Protein AF-A0A5C9CEN5-F1 (afdb_monomer_lite)

pLDDT: mean 84.29, std 12.44, range [40.12, 94.88]

Secondary structure (DSSP, 8-state):
--HHHHHTTS------GGGS-HHHHHHTSS--S--SPP--------------GGGGS--

Foldseek 3Di:
DDPVCVLVVVDDDDDDPVPDDVVCVVVVSDDDPDPDDDDDDDDDDDDDPDDPPVPPPDD

Sequence (59 aa):
MTAAAAVQSLGLALVPPPLVQEEELARGNLRVACAHELSSQHAYDRVRPETDDNAAATQ

Structure (mmCIF, N/CA/C/O backbone):
data_AF-A0A5C9CEN5-F1
#
_entry.id   AF-A0A5C9CEN5-F1
#
loop_
_atom_site.group_PDB
_atom_site.id
_atom_site.type_symbol
_atom_site.label_atom_id
_atom_site.label_alt_id
_atom_site.label_comp_id
_atom_site.label_asym_id
_atom_site.label_entity_id
_atom_site.label_seq_id
_atom_site.pdbx_PDB_ins_code
_atom_site.Cartn_x
_atom_site.Cartn_y
_atom_site.Cartn_z
_atom_site.occupancy
_atom_site.B_iso_or_equiv
_atom_site.auth_seq_id
_atom_site.auth_comp_id
_atom_site.auth_asym_id
_atom_site.auth_atom_id
_atom_site.pdbx_PDB_model_num
ATOM 1 N N . MET A 1 1 ? -6.511 3.239 -6.854 1.00 71.19 1 MET A N 1
ATOM 2 C CA . MET A 1 1 ? -6.596 4.059 -5.623 1.00 71.19 1 MET A CA 1
ATOM 3 C C . MET A 1 1 ? -5.239 3.997 -4.924 1.00 71.19 1 MET A C 1
ATOM 5 O O . MET A 1 1 ? -4.616 2.947 -5.001 1.00 71.19 1 MET A O 1
ATOM 9 N N . THR A 1 2 ? -4.739 5.088 -4.334 1.00 87.88 2 THR A N 1
ATOM 10 C CA . THR A 1 2 ? -3.389 5.162 -3.726 1.00 87.88 2 THR A CA 1
ATOM 11 C C . THR A 1 2 ? -3.460 5.197 -2.197 1.00 87.88 2 THR A C 1
ATOM 13 O O . THR A 1 2 ? -4.503 5.539 -1.641 1.00 87.88 2 THR A O 1
ATOM 16 N N . ALA A 1 3 ? -2.343 4.913 -1.513 1.00 89.31 3 ALA A N 1
ATOM 17 C CA . ALA A 1 3 ? -2.247 5.059 -0.055 1.00 89.31 3 ALA A CA 1
ATOM 18 C C . ALA A 1 3 ? -2.617 6.481 0.410 1.00 89.31 3 ALA A C 1
ATOM 20 O O . ALA A 1 3 ? -3.359 6.641 1.370 1.00 89.31 3 ALA A O 1
ATOM 21 N N . ALA A 1 4 ? -2.174 7.512 -0.320 1.00 91.44 4 ALA A N 1
ATOM 22 C CA . ALA A 1 4 ? -2.479 8.908 -0.003 1.00 91.44 4 ALA A CA 1
ATOM 23 C C . ALA A 1 4 ? -3.984 9.227 -0.070 1.00 91.44 4 ALA A C 1
ATOM 25 O O . ALA A 1 4 ? -4.497 9.961 0.768 1.00 91.44 4 ALA A O 1
ATOM 26 N N . ALA A 1 5 ? -4.710 8.648 -1.032 1.00 91.69 5 ALA A N 1
ATOM 27 C CA . ALA A 1 5 ? -6.163 8.788 -1.094 1.00 91.69 5 ALA A CA 1
ATOM 28 C C . ALA A 1 5 ? -6.855 8.054 0.071 1.00 91.69 5 ALA A C 1
ATOM 30 O O . ALA A 1 5 ? -7.814 8.569 0.640 1.00 91.69 5 ALA A O 1
ATO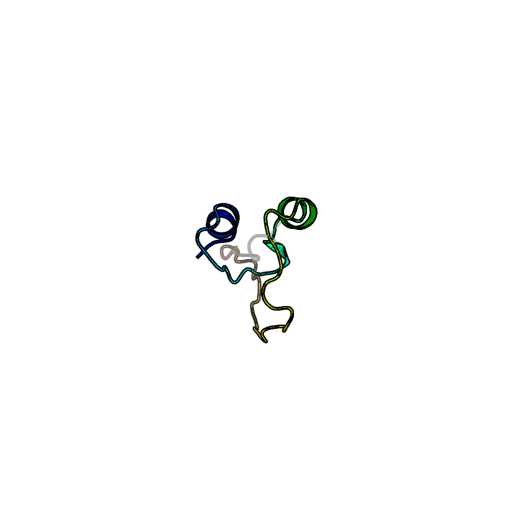M 31 N N . ALA A 1 6 ? -6.349 6.878 0.457 1.00 94.19 6 ALA A N 1
ATOM 32 C CA . ALA A 1 6 ? -6.869 6.125 1.599 1.00 94.19 6 ALA A CA 1
ATOM 33 C C . ALA A 1 6 ? -6.654 6.860 2.938 1.00 94.19 6 ALA A C 1
ATOM 35 O O . ALA A 1 6 ? -7.577 6.900 3.745 1.00 94.19 6 ALA A O 1
ATOM 36 N N . VAL A 1 7 ? -5.504 7.527 3.134 1.00 94.12 7 VAL A N 1
ATOM 37 C CA . VAL A 1 7 ? -5.249 8.418 4.292 1.00 94.12 7 VAL A CA 1
ATOM 38 C C . VAL A 1 7 ? -6.298 9.532 4.373 1.00 94.12 7 VAL A C 1
ATOM 40 O O . VAL A 1 7 ? -6.766 9.885 5.451 1.00 94.12 7 VAL A O 1
ATOM 43 N N . GLN A 1 8 ? -6.733 10.055 3.224 1.00 94.44 8 GLN A N 1
ATOM 44 C CA . GLN A 1 8 ? -7.790 11.069 3.137 1.00 94.44 8 GLN A CA 1
ATOM 45 C C . GLN A 1 8 ? -9.210 10.486 3.240 1.00 94.44 8 GLN A C 1
ATOM 47 O O . GLN A 1 8 ? -10.178 11.153 2.885 1.00 94.44 8 GLN A O 1
ATOM 52 N N . SER A 1 9 ? -9.363 9.249 3.725 1.00 91.56 9 SER A N 1
ATOM 53 C CA . SER A 1 9 ? -10.659 8.579 3.905 1.00 91.56 9 SER A CA 1
ATOM 54 C C . SER A 1 9 ? -11.464 8.377 2.611 1.00 91.56 9 SER A C 1
ATOM 56 O O . SER A 1 9 ? -12.684 8.241 2.650 1.00 91.56 9 SER A O 1
ATOM 58 N N . LEU A 1 10 ? -10.796 8.310 1.453 1.00 94.88 10 LEU A N 1
ATOM 59 C CA . LEU A 1 10 ? -11.454 8.108 0.153 1.00 94.88 10 LEU A CA 1
ATOM 60 C C . LEU A 1 10 ? -11.700 6.627 -0.196 1.00 94.88 10 LEU A C 1
ATOM 62 O O . LEU A 1 10 ? -12.202 6.333 -1.281 1.00 94.88 10 LEU A O 1
ATOM 66 N N . GLY A 1 11 ? -11.352 5.689 0.694 1.00 93.50 11 GLY A N 1
ATOM 67 C CA . GLY A 1 11 ? -11.645 4.261 0.538 1.00 93.50 11 GLY A CA 1
ATOM 68 C C . GLY A 1 11 ? -10.461 3.336 0.832 1.00 93.50 11 GLY A C 1
ATOM 69 O O . GLY A 1 11 ? -9.643 3.608 1.707 1.00 93.50 11 GLY A O 1
ATOM 70 N N . LEU A 1 12 ? -10.399 2.216 0.101 1.00 93.94 12 LEU A N 1
ATOM 71 C CA . LEU A 1 12 ? -9.411 1.144 0.263 1.00 93.94 12 LEU A CA 1
ATOM 72 C C . LEU A 1 12 ? -8.366 1.158 -0.860 1.00 93.94 12 LEU A C 1
ATOM 74 O O . LEU A 1 12 ? -8.705 1.218 -2.043 1.00 93.94 12 LEU A O 1
ATOM 78 N N . ALA A 1 13 ? -7.092 1.013 -0.498 1.00 93.69 13 ALA A N 1
ATOM 79 C CA . ALA A 1 13 ? -5.994 0.885 -1.451 1.00 93.69 13 ALA A CA 1
ATOM 80 C C . ALA A 1 13 ? -5.249 -0.441 -1.255 1.00 93.69 13 ALA A C 1
ATOM 82 O O . ALA A 1 13 ? -4.889 -0.795 -0.135 1.00 93.69 13 ALA A O 1
ATOM 83 N N . LEU A 1 14 ? -4.985 -1.147 -2.358 1.00 91.75 14 LEU A N 1
ATOM 84 C CA . LEU A 1 14 ? -4.059 -2.275 -2.384 1.00 91.75 14 LEU A CA 1
ATOM 85 C C . LEU A 1 14 ? -2.657 -1.737 -2.675 1.00 91.75 14 LEU A C 1
ATOM 87 O O . LEU A 1 14 ? -2.428 -1.157 -3.737 1.00 91.75 14 LEU A O 1
ATOM 91 N N . VAL A 1 15 ? -1.744 -1.889 -1.721 1.00 88.44 15 VAL A N 1
ATOM 92 C CA . VAL A 1 15 ? -0.410 -1.283 -1.768 1.00 88.44 15 VAL A CA 1
ATOM 93 C C . VAL A 1 15 ? 0.625 -2.328 -1.347 1.00 88.44 15 VAL A C 1
ATOM 95 O O . VAL A 1 15 ? 0.402 -3.008 -0.345 1.00 88.44 15 VAL A O 1
ATOM 98 N N . PRO A 1 16 ? 1.748 -2.475 -2.075 1.00 88.06 16 PRO A N 1
ATOM 99 C CA . PRO A 1 16 ? 2.853 -3.323 -1.642 1.00 88.06 16 PRO A CA 1
ATOM 100 C C . PRO A 1 16 ? 3.371 -2.896 -0.261 1.00 88.06 16 PRO A C 1
ATOM 102 O O . PRO A 1 16 ? 3.565 -1.695 -0.057 1.00 88.06 16 PRO A O 1
ATOM 105 N N . PRO A 1 17 ? 3.661 -3.835 0.661 1.00 86.56 17 PRO A N 1
ATOM 106 C CA . PRO A 1 17 ? 4.119 -3.500 2.010 1.00 86.56 17 PRO A CA 1
ATOM 107 C C . PRO A 1 17 ? 5.296 -2.507 2.063 1.00 86.56 17 PRO A C 1
ATOM 109 O O . PRO A 1 17 ? 5.207 -1.564 2.845 1.00 86.56 17 PRO A O 1
ATOM 112 N N . PRO A 1 18 ? 6.334 -2.602 1.197 1.00 86.88 18 PRO A N 1
ATOM 113 C CA . PRO A 1 18 ? 7.453 -1.651 1.213 1.00 86.88 18 PRO A CA 1
ATOM 114 C C . PRO A 1 18 ? 7.082 -0.204 0.858 1.00 86.88 18 PRO A C 1
ATOM 116 O O . PRO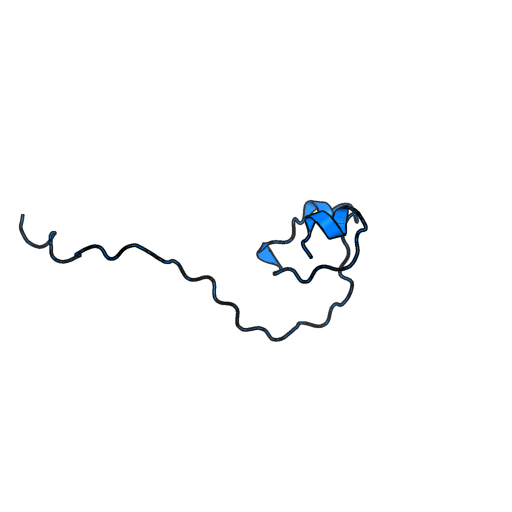 A 1 18 ? 7.885 0.699 1.067 1.00 86.88 18 PRO A O 1
ATOM 119 N N . LEU A 1 19 ? 5.903 0.027 0.271 1.00 88.06 19 LEU A N 1
ATOM 120 C CA . LEU A 1 19 ? 5.435 1.354 -0.141 1.00 88.06 19 LEU A CA 1
ATOM 121 C C . LEU A 1 19 ? 4.459 1.980 0.868 1.00 88.06 19 LEU A C 1
ATOM 123 O O . LEU A 1 19 ? 4.010 3.109 0.662 1.00 88.06 19 LEU A O 1
ATOM 127 N N . VAL A 1 20 ? 4.103 1.267 1.940 1.00 89.00 20 VAL A N 1
ATOM 128 C CA . VAL A 1 20 ? 3.261 1.802 3.014 1.00 89.00 20 VAL A CA 1
ATOM 129 C C . VAL A 1 20 ? 4.149 2.520 4.027 1.00 89.00 20 VAL A C 1
ATOM 131 O O . VAL A 1 20 ? 5.088 1.941 4.562 1.00 89.00 20 VAL A O 1
ATOM 134 N N . GLN A 1 21 ? 3.848 3.789 4.303 1.00 88.12 21 GLN A N 1
ATOM 135 C CA . GLN A 1 21 ? 4.569 4.562 5.315 1.00 88.12 21 GLN A CA 1
ATOM 136 C C . GLN A 1 21 ? 4.214 4.046 6.714 1.00 88.12 21 GLN A C 1
ATOM 138 O O . GLN A 1 21 ? 3.045 4.073 7.105 1.00 88.12 21 GLN A O 1
ATOM 143 N N . GLU A 1 22 ? 5.217 3.610 7.480 1.00 87.56 22 GLU A N 1
ATOM 144 C CA . GLU A 1 22 ? 5.012 3.081 8.836 1.00 87.56 22 GLU A CA 1
ATOM 145 C C . GLU A 1 22 ? 4.365 4.104 9.778 1.00 87.56 22 GLU A C 1
ATOM 147 O O . GLU A 1 22 ? 3.546 3.735 10.616 1.00 87.56 22 GLU A O 1
ATOM 152 N N . GLU A 1 23 ? 4.674 5.394 9.615 1.00 91.81 23 GLU A N 1
ATOM 153 C CA . GLU A 1 23 ? 4.117 6.479 10.431 1.00 91.81 23 GLU A CA 1
ATOM 154 C C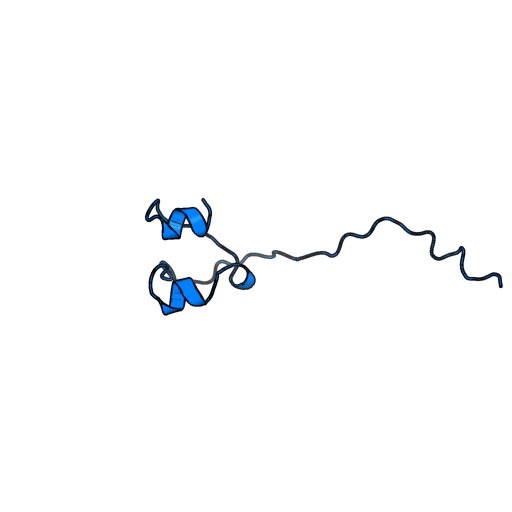 . GLU A 1 23 ? 2.585 6.545 10.352 1.00 91.81 23 GLU A C 1
ATOM 156 O O . GLU A 1 23 ? 1.916 6.712 11.373 1.00 91.81 23 GLU A O 1
ATOM 161 N N . GLU A 1 24 ? 2.013 6.340 9.165 1.00 90.88 24 GLU A N 1
ATOM 162 C CA . GLU A 1 24 ? 0.563 6.384 8.961 1.00 90.88 24 GLU A CA 1
ATOM 163 C C . GLU A 1 24 ? -0.140 5.184 9.610 1.00 90.88 24 GLU A C 1
ATOM 165 O O . GLU A 1 24 ? -1.250 5.321 10.128 1.00 90.88 24 GLU A O 1
ATOM 170 N N . LEU A 1 25 ? 0.515 4.018 9.644 1.00 91.88 25 LEU A N 1
ATOM 171 C CA . LEU A 1 25 ? 0.031 2.844 10.377 1.00 91.88 25 LEU A CA 1
ATOM 172 C C . LEU A 1 25 ? 0.165 3.037 11.893 1.00 91.88 25 LEU A C 1
ATOM 174 O O . LEU A 1 25 ? -0.770 2.738 12.635 1.00 91.88 25 LEU A O 1
ATOM 178 N N . ALA A 1 26 ? 1.299 3.570 12.356 1.00 93.88 26 ALA A N 1
ATOM 179 C CA . ALA A 1 26 ? 1.574 3.805 13.772 1.00 93.88 26 ALA A CA 1
ATOM 180 C C . ALA A 1 26 ? 0.624 4.846 14.385 1.00 93.88 26 ALA A C 1
ATOM 182 O O . ALA A 1 26 ? 0.171 4.684 15.517 1.00 93.88 26 ALA A O 1
ATOM 183 N N . ARG A 1 27 ? 0.285 5.897 13.628 1.00 93.94 27 ARG A N 1
ATOM 184 C CA . ARG A 1 27 ? -0.689 6.928 14.029 1.00 93.94 27 ARG A CA 1
ATOM 185 C C . ARG A 1 27 ? -2.143 6.488 13.865 1.00 93.94 27 ARG A C 1
ATOM 187 O O . ARG A 1 27 ? -3.033 7.127 14.417 1.00 93.94 27 ARG A O 1
ATOM 194 N N . GLY A 1 28 ? -2.389 5.406 13.126 1.00 93.25 28 GLY A N 1
ATOM 195 C CA . GLY A 1 28 ? -3.730 4.900 12.836 1.00 93.25 28 GLY A CA 1
ATOM 196 C C . GLY A 1 28 ? -4.467 5.646 11.720 1.00 93.25 28 GLY A C 1
ATOM 197 O O . GLY A 1 28 ? -5.655 5.394 11.524 1.00 93.25 28 GLY A O 1
ATOM 198 N N . ASN A 1 29 ? -3.779 6.517 10.977 1.00 93.81 29 ASN A N 1
ATOM 199 C CA . ASN A 1 29 ? -4.302 7.157 9.765 1.00 93.81 29 ASN A CA 1
ATOM 200 C C . ASN A 1 29 ? -4.577 6.124 8.662 1.00 93.81 29 ASN A C 1
ATOM 202 O O . ASN A 1 29 ? -5.474 6.297 7.840 1.00 93.81 29 ASN A O 1
ATOM 206 N N . LEU A 1 30 ? -3.820 5.025 8.667 1.00 94.38 30 LEU A N 1
ATOM 207 C CA . LEU A 1 30 ? -4.106 3.819 7.906 1.00 94.38 30 LEU A CA 1
ATOM 208 C C . LEU A 1 30 ? -4.283 2.629 8.847 1.00 94.38 30 LEU A C 1
ATOM 210 O O . LEU A 1 30 ? -3.655 2.527 9.901 1.00 94.38 30 LEU A O 1
ATOM 214 N N . ARG A 1 31 ? -5.107 1.673 8.416 1.00 93.81 31 ARG A N 1
ATOM 215 C CA . ARG A 1 31 ? -5.192 0.340 9.012 1.00 93.81 31 ARG A CA 1
ATOM 216 C C . ARG A 1 31 ? -5.243 -0.725 7.933 1.00 93.81 31 ARG A C 1
ATOM 218 O O . ARG A 1 31 ? -5.784 -0.513 6.850 1.00 93.81 31 ARG A O 1
ATOM 225 N N . VAL A 1 32 ? -4.720 -1.897 8.272 1.00 92.75 32 VAL A N 1
ATOM 226 C CA . VAL A 1 32 ? -4.871 -3.098 7.453 1.00 92.75 32 VAL A CA 1
ATOM 227 C C . VAL A 1 32 ? -6.340 -3.513 7.474 1.00 92.75 32 VAL A C 1
ATOM 229 O O . VAL A 1 32 ? -6.864 -3.905 8.515 1.00 92.75 32 VAL A O 1
ATOM 232 N N . ALA A 1 33 ? -7.007 -3.406 6.326 1.00 93.12 33 ALA A N 1
ATOM 233 C CA . ALA A 1 33 ? -8.408 -3.796 6.182 1.00 93.12 33 ALA A CA 1
ATOM 234 C C . ALA A 1 33 ? -8.586 -5.319 6.051 1.00 93.12 33 ALA A C 1
ATOM 236 O O . ALA A 1 33 ? -9.587 -5.867 6.501 1.00 93.12 33 ALA A O 1
ATOM 237 N N . CYS A 1 34 ? -7.612 -6.004 5.446 1.00 90.88 34 CYS A N 1
ATOM 238 C CA . CYS A 1 34 ? -7.596 -7.453 5.282 1.00 90.88 34 CYS A CA 1
ATOM 239 C C . CYS A 1 34 ? -6.173 -7.969 5.505 1.00 90.88 34 CYS A C 1
ATOM 241 O O . CYS A 1 34 ? -5.252 -7.537 4.818 1.00 90.88 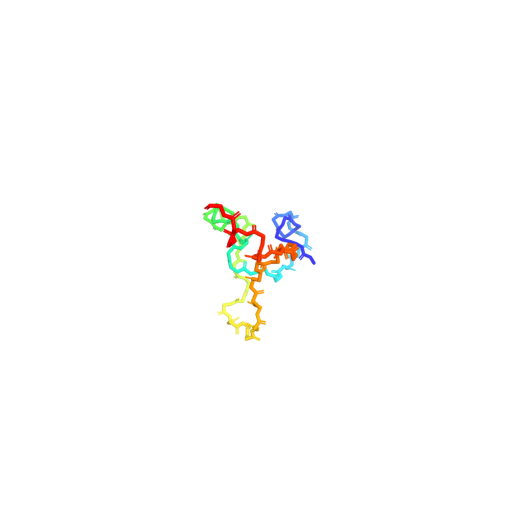34 CYS A O 1
ATOM 243 N N . ALA A 1 35 ? -6.002 -8.882 6.461 1.00 89.25 35 ALA A N 1
ATOM 244 C CA . ALA A 1 35 ? -4.708 -9.487 6.783 1.00 89.25 35 ALA A CA 1
ATOM 245 C C . ALA A 1 35 ? -4.400 -10.740 5.942 1.00 89.25 35 ALA A C 1
ATOM 247 O O . ALA A 1 35 ? -3.411 -11.422 6.192 1.00 89.25 35 ALA A O 1
ATOM 248 N N . HIS A 1 36 ? -5.257 -11.076 4.974 1.00 89.69 36 HIS A N 1
ATOM 249 C CA . HIS A 1 36 ? -4.998 -12.180 4.062 1.00 89.69 36 HIS A CA 1
ATOM 250 C C . HIS A 1 36 ? -3.984 -11.748 3.005 1.00 89.69 36 HIS A C 1
ATOM 252 O O . HIS A 1 36 ? -4.223 -10.790 2.265 1.00 89.69 36 HIS A O 1
ATOM 258 N N . GLU A 1 37 ? -2.862 -12.460 2.931 1.00 83.25 37 GLU A N 1
ATOM 259 C CA . GLU A 1 37 ? -1.863 -12.221 1.899 1.00 83.25 37 GLU A CA 1
ATOM 260 C C . GLU A 1 37 ? -2.437 -12.556 0.525 1.00 83.25 37 GLU A C 1
ATOM 262 O O . GLU A 1 37 ? -2.923 -13.658 0.273 1.00 83.25 37 GLU A O 1
ATOM 267 N N . LEU A 1 38 ? -2.370 -11.589 -0.383 1.00 82.56 38 LEU A N 1
ATOM 268 C CA . LEU A 1 38 ? -2.702 -11.822 -1.776 1.00 82.56 38 LEU A CA 1
ATOM 269 C C . LEU A 1 38 ? -1.455 -12.361 -2.466 1.00 82.56 38 LEU A C 1
ATOM 271 O O . LEU A 1 38 ? -0.435 -11.676 -2.535 1.00 82.56 38 LEU A O 1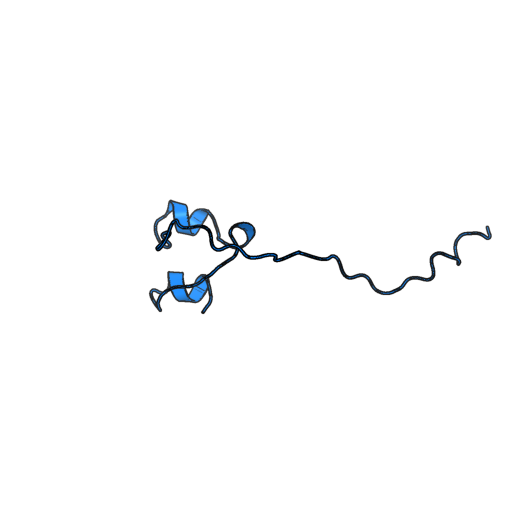
ATOM 275 N N . SER A 1 39 ? -1.539 -13.579 -2.996 1.00 79.94 39 SER A N 1
ATOM 276 C CA . SER A 1 39 ? -0.462 -14.159 -3.789 1.00 79.94 39 SER A CA 1
ATOM 277 C C . SER A 1 39 ? -0.265 -13.328 -5.057 1.00 79.94 39 SER A C 1
ATOM 279 O O . SER A 1 39 ? -1.058 -13.416 -5.997 1.00 79.94 39 SER A O 1
ATOM 281 N N . SER A 1 40 ? 0.788 -12.518 -5.088 1.00 78.31 40 SER A N 1
ATOM 282 C CA . SER A 1 40 ? 1.206 -11.797 -6.284 1.00 78.31 40 SER A CA 1
ATOM 283 C C . SER A 1 40 ? 2.710 -11.919 -6.471 1.00 78.31 40 SER A C 1
ATOM 285 O O . SER A 1 40 ? 3.478 -11.794 -5.520 1.00 78.31 40 SER A O 1
ATOM 287 N N . GLN A 1 41 ? 3.131 -12.159 -7.710 1.00 71.94 41 GLN A N 1
ATOM 288 C CA . GLN A 1 41 ? 4.536 -12.207 -8.097 1.00 71.94 41 GLN A CA 1
ATOM 289 C C . GLN A 1 41 ? 4.907 -10.861 -8.724 1.00 71.94 41 GLN A C 1
ATOM 291 O O . GLN A 1 41 ? 4.917 -10.713 -9.944 1.00 71.94 41 GLN A O 1
ATOM 296 N N . HIS A 1 42 ? 5.158 -9.853 -7.885 1.00 79.81 42 HIS A N 1
ATOM 297 C CA . HIS A 1 42 ? 5.728 -8.582 -8.332 1.00 79.81 42 HIS A CA 1
ATOM 298 C C . HIS A 1 42 ? 7.234 -8.575 -8.060 1.00 79.81 42 HIS A C 1
ATOM 300 O O . HIS A 1 42 ? 7.656 -8.566 -6.905 1.00 79.81 42 HIS A O 1
ATOM 306 N N . ALA A 1 43 ? 8.033 -8.576 -9.126 1.00 82.75 43 ALA A N 1
ATOM 307 C CA . ALA A 1 43 ? 9.467 -8.323 -9.057 1.00 82.75 43 ALA A CA 1
ATOM 308 C C . ALA A 1 43 ? 9.741 -6.822 -9.239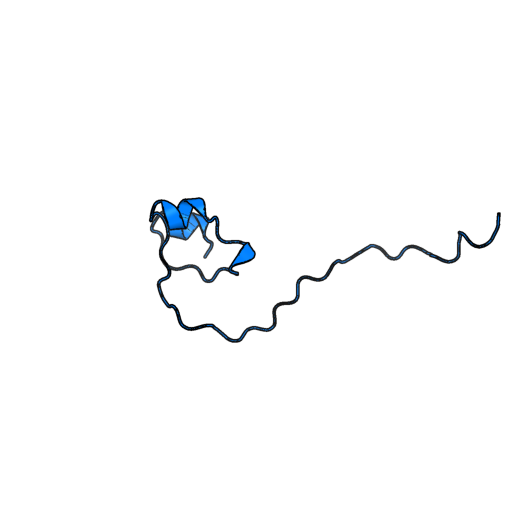 1.00 82.75 43 ALA A C 1
ATOM 310 O O . ALA A 1 43 ? 9.065 -6.144 -10.015 1.00 82.75 43 ALA A O 1
ATOM 311 N N . TYR A 1 44 ? 10.727 -6.302 -8.508 1.00 84.00 44 TYR A N 1
ATOM 312 C CA . TYR A 1 44 ? 11.246 -4.950 -8.701 1.00 84.00 44 TYR A CA 1
ATOM 313 C C . TYR A 1 44 ? 12.564 -5.045 -9.461 1.00 84.00 44 TYR A C 1
ATOM 315 O O . TYR A 1 44 ? 13.622 -5.250 -8.864 1.00 84.00 44 TYR A O 1
ATOM 323 N N . ASP A 1 45 ? 12.492 -4.918 -10.781 1.00 87.69 45 ASP A N 1
ATOM 324 C CA . ASP A 1 45 ? 13.660 -5.062 -11.640 1.00 87.69 45 ASP A CA 1
ATOM 325 C C . ASP A 1 45 ? 14.417 -3.747 -11.798 1.00 87.69 45 ASP A C 1
ATOM 327 O O . ASP A 1 45 ? 13.851 -2.669 -12.008 1.00 87.69 45 ASP A O 1
ATOM 331 N N . ARG A 1 46 ? 15.746 -3.839 -11.739 1.00 88.62 46 ARG A N 1
ATOM 332 C CA . ARG A 1 46 ? 16.621 -2.716 -12.051 1.00 88.62 46 ARG A CA 1
ATOM 333 C C . ARG A 1 46 ? 16.860 -2.666 -13.555 1.00 88.62 46 ARG A C 1
ATOM 335 O O . ARG A 1 46 ? 17.746 -3.343 -14.066 1.00 88.62 46 ARG A O 1
ATOM 342 N N . VAL A 1 47 ? 16.123 -1.804 -14.243 1.00 89.62 47 VAL A N 1
ATOM 343 C CA . VAL A 1 47 ? 16.374 -1.511 -15.657 1.00 89.62 47 VAL A CA 1
ATOM 344 C C . VAL A 1 47 ? 17.555 -0.550 -15.766 1.00 89.62 47 VAL A C 1
ATOM 346 O O . VAL A 1 47 ? 17.584 0.501 -15.122 1.00 89.62 47 VAL A O 1
ATOM 349 N N . ARG A 1 48 ? 18.554 -0.920 -16.564 1.00 89.44 48 ARG A N 1
ATOM 350 C CA . ARG A 1 48 ? 19.684 -0.061 -16.924 1.00 89.44 48 ARG A CA 1
ATOM 351 C C . ARG A 1 48 ? 19.734 0.078 -18.444 1.00 89.44 48 ARG A C 1
ATOM 353 O O . ARG A 1 48 ? 19.364 -0.875 -19.127 1.00 89.44 48 ARG A O 1
ATOM 360 N N . PRO A 1 49 ? 20.163 1.238 -18.967 1.00 87.38 49 PRO A N 1
ATOM 361 C CA . PRO A 1 49 ? 20.470 1.347 -20.384 1.00 87.38 49 PRO A CA 1
ATOM 362 C C . PRO A 1 49 ? 21.563 0.338 -20.739 1.00 87.38 49 PRO A C 1
ATOM 364 O O . PRO A 1 49 ? 22.443 0.063 -19.921 1.00 87.38 49 PRO A O 1
ATOM 367 N N . GLU A 1 50 ? 21.486 -0.206 -21.946 1.00 85.38 50 GLU A N 1
ATOM 368 C CA . GLU A 1 50 ? 22.506 -1.098 -22.481 1.00 85.38 50 GLU A CA 1
ATOM 369 C C . GLU A 1 50 ? 23.813 -0.307 -22.619 1.00 85.38 50 GLU A C 1
ATOM 371 O O . GLU A 1 50 ? 23.901 0.649 -23.392 1.00 85.38 50 GLU A O 1
ATOM 376 N N . THR A 1 51 ? 24.800 -0.638 -21.787 1.00 77.62 51 THR A N 1
ATOM 377 C CA . THR A 1 51 ? 26.166 -0.132 -21.909 1.00 77.62 51 THR A CA 1
ATOM 378 C C . THR A 1 51 ? 27.006 -1.202 -22.576 1.00 77.62 51 THR A C 1
ATOM 380 O O . THR A 1 51 ? 26.936 -2.371 -22.204 1.00 77.62 51 THR A O 1
ATOM 383 N N . ASP A 1 52 ? 27.788 -0.803 -23.574 1.00 72.19 52 ASP A N 1
ATOM 384 C CA . ASP A 1 52 ? 28.711 -1.696 -24.264 1.00 72.19 52 ASP A CA 1
ATOM 385 C C . ASP A 1 52 ? 29.879 -2.017 -23.312 1.00 72.19 52 ASP A C 1
ATOM 387 O O . ASP A 1 52 ? 30.897 -1.322 -23.272 1.00 72.19 52 ASP A O 1
ATOM 391 N N . ASP A 1 53 ? 29.708 -3.049 -22.480 1.00 62.88 53 ASP A N 1
ATOM 392 C CA . ASP A 1 53 ? 30.693 -3.501 -21.483 1.00 62.88 53 ASP A CA 1
ATOM 393 C C . ASP A 1 53 ? 32.021 -3.967 -22.131 1.00 62.88 53 ASP A C 1
ATOM 395 O O . ASP A 1 53 ? 33.001 -4.247 -21.439 1.00 62.88 53 ASP A O 1
ATOM 399 N N . ASN A 1 54 ? 32.092 -4.006 -23.468 1.00 57.53 54 ASN A N 1
ATOM 400 C CA . ASN A 1 54 ? 33.266 -4.386 -24.253 1.00 57.53 54 ASN A CA 1
ATOM 401 C C . ASN A 1 54 ? 34.249 -3.223 -24.525 1.00 57.53 54 ASN A C 1
ATOM 403 O O . ASN A 1 54 ? 35.354 -3.446 -25.015 1.00 57.53 54 ASN A O 1
ATOM 407 N N . ALA A 1 55 ? 33.908 -1.974 -24.187 1.00 57.88 55 ALA A N 1
ATOM 408 C CA . ALA A 1 55 ? 34.808 -0.835 -24.409 1.00 57.88 55 ALA A CA 1
ATOM 409 C C . ALA A 1 55 ? 35.975 -0.748 -23.397 1.00 57.88 55 ALA A C 1
ATOM 411 O O . ALA A 1 55 ? 36.946 -0.033 -23.639 1.00 57.88 55 ALA A O 1
ATOM 412 N N . ALA A 1 56 ? 35.910 -1.471 -22.273 1.00 56.00 56 ALA A N 1
ATOM 413 C CA . ALA A 1 56 ? 36.895 -1.376 -21.189 1.00 56.00 56 ALA A CA 1
ATOM 414 C C . ALA A 1 56 ? 38.038 -2.413 -21.254 1.00 56.00 56 ALA A C 1
ATOM 416 O O . ALA A 1 56 ? 38.912 -2.398 -20.392 1.00 56.00 56 ALA A O 1
ATOM 417 N N . ALA A 1 57 ? 38.079 -3.295 -22.262 1.00 56.91 57 ALA A N 1
ATOM 418 C CA . ALA A 1 57 ? 39.128 -4.318 -22.400 1.00 56.91 57 ALA A CA 1
ATOM 419 C C . ALA A 1 57 ? 40.338 -3.881 -23.258 1.00 56.91 57 ALA A C 1
ATOM 421 O O . ALA A 1 57 ? 41.104 -4.722 -23.727 1.00 56.91 57 ALA A O 1
ATOM 422 N N . THR A 1 58 ? 40.535 -2.572 -23.455 1.00 51.47 58 THR A N 1
ATOM 423 C CA . THR A 1 58 ? 41.749 -2.026 -24.086 1.00 51.47 58 THR A CA 1
ATOM 424 C C . THR A 1 58 ? 42.155 -0.720 -23.408 1.00 51.47 58 THR A C 1
ATOM 426 O O . THR A 1 58 ? 41.754 0.355 -23.855 1.00 51.47 58 THR A O 1
ATOM 429 N N . GLN A 1 59 ? 42.917 -0.814 -22.313 1.00 40.12 59 GLN A N 1
ATOM 430 C CA . GLN A 1 59 ? 43.965 0.142 -21.922 1.00 40.12 59 GLN A CA 1
ATOM 431 C C . GLN A 1 59 ? 44.766 -0.368 -20.725 1.00 40.12 59 GLN A C 1
ATOM 433 O O . GLN A 1 59 ? 44.141 -0.863 -19.763 1.00 40.12 59 GLN A O 1
#

Radius of gyration: 19.62 Å; chains: 1; bounding box: 56×25×38 Å